Protein AF-A0A978SVA1-F1 (afdb_monome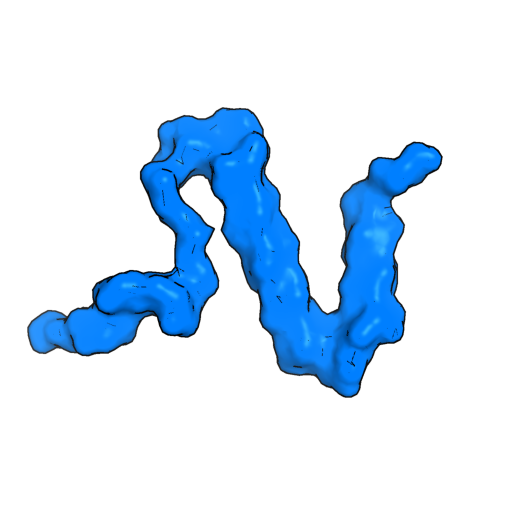r_lite)

Sequence (59 aa):
MLTIYDILQELKETAQSKRDLGERFEKLMQAYLRHDLYYKDLFSDVWLWKEYPNKNNTP

Structure (mmCIF, N/CA/C/O backbone):
data_AF-A0A978SVA1-F1
#
_entry.id   AF-A0A978SVA1-F1
#
loop_
_atom_site.group_PDB
_atom_site.id
_atom_site.type_symbol
_atom_site.label_atom_id
_atom_site.label_alt_id
_atom_site.label_comp_id
_atom_site.label_asym_id
_atom_site.label_entity_id
_atom_site.label_seq_id
_atom_site.pdbx_PDB_ins_code
_atom_site.Cartn_x
_atom_site.Cartn_y
_atom_site.Cartn_z
_atom_site.occupancy
_atom_site.B_iso_or_equiv
_atom_site.auth_seq_id
_atom_site.auth_comp_id
_atom_site.auth_asym_id
_atom_site.auth_atom_id
_atom_site.pdbx_PDB_model_num
ATOM 1 N N . MET A 1 1 ? -20.619 1.113 -7.899 1.00 74.19 1 MET A N 1
ATOM 2 C CA . MET A 1 1 ? -19.299 0.980 -8.549 1.00 74.19 1 MET A CA 1
ATOM 3 C C . MET A 1 1 ? -18.280 1.109 -7.438 1.00 74.19 1 MET A C 1
ATOM 5 O O . MET A 1 1 ? -18.408 2.060 -6.683 1.00 74.19 1 MET A O 1
ATOM 9 N N . LEU A 1 2 ? -17.375 0.145 -7.274 1.00 89.19 2 LEU A N 1
ATOM 10 C CA . LEU A 1 2 ? -16.337 0.231 -6.247 1.00 89.19 2 LEU A CA 1
ATOM 11 C C . LEU A 1 2 ? -15.313 1.295 -6.664 1.00 89.19 2 LEU A C 1
ATOM 13 O O . LEU A 1 2 ? -14.855 1.291 -7.808 1.00 89.19 2 LEU A O 1
ATOM 17 N N . THR A 1 3 ? -14.972 2.201 -5.760 1.00 93.62 3 THR A N 1
ATOM 18 C CA . THR A 1 3 ? -13.986 3.265 -5.950 1.00 93.62 3 THR A CA 1
ATOM 19 C C . THR A 1 3 ? -12.781 3.048 -5.041 1.00 93.62 3 THR A C 1
ATOM 21 O O . THR A 1 3 ? -12.812 2.250 -4.103 1.00 93.62 3 THR A O 1
ATOM 24 N N . ILE A 1 4 ? -11.711 3.812 -5.271 1.00 91.38 4 ILE A N 1
ATOM 25 C CA . ILE A 1 4 ? -10.565 3.818 -4.356 1.00 91.38 4 ILE A CA 1
ATOM 26 C C . ILE A 1 4 ? -10.961 4.251 -2.937 1.00 91.38 4 ILE A C 1
ATOM 28 O O . ILE A 1 4 ? -10.378 3.775 -1.970 1.00 91.38 4 ILE A O 1
ATOM 32 N N . TYR A 1 5 ? -11.973 5.109 -2.789 1.00 94.31 5 TYR A N 1
ATOM 33 C CA . TYR A 1 5 ? -12.430 5.559 -1.475 1.00 94.31 5 TYR A CA 1
ATOM 34 C C . TYR A 1 5 ? -13.089 4.433 -0.681 1.00 94.31 5 TYR A C 1
ATOM 36 O O . TYR A 1 5 ? -12.865 4.358 0.525 1.00 94.31 5 TYR A O 1
ATOM 44 N N . ASP A 1 6 ? -13.805 3.531 -1.355 1.00 96.25 6 ASP A N 1
ATOM 45 C CA . ASP A 1 6 ? -14.422 2.362 -0.720 1.00 96.25 6 ASP A CA 1
ATOM 46 C C . ASP A 1 6 ? -13.345 1.404 -0.191 1.00 96.25 6 ASP A C 1
ATOM 48 O O . ASP A 1 6 ? -13.403 0.970 0.956 1.00 96.25 6 ASP A O 1
ATOM 52 N N . ILE A 1 7 ? -12.288 1.170 -0.979 1.00 93.81 7 ILE A N 1
ATOM 53 C CA . ILE A 1 7 ? -11.135 0.352 -0.565 1.00 93.81 7 ILE A CA 1
ATOM 54 C C . ILE A 1 7 ? -10.409 1.000 0.624 1.00 93.81 7 ILE A C 1
ATOM 56 O O . ILE A 1 7 ? -10.071 0.337 1.604 1.00 93.81 7 ILE A O 1
ATOM 60 N N . LEU A 1 8 ? -10.169 2.314 0.570 1.00 95.06 8 LEU A N 1
ATOM 61 C CA . LEU A 1 8 ? -9.519 3.041 1.665 1.00 95.06 8 LEU A CA 1
ATOM 62 C C . LEU A 1 8 ? -10.370 3.054 2.941 1.00 95.06 8 LEU A C 1
ATOM 64 O O . LEU A 1 8 ? -9.814 3.081 4.041 1.00 95.06 8 LEU A O 1
ATOM 68 N N . GLN A 1 9 ? -11.695 3.062 2.810 1.00 96.31 9 GLN A N 1
ATOM 69 C CA . GLN A 1 9 ? -12.615 2.956 3.934 1.00 96.31 9 GLN A CA 1
ATOM 70 C C . GLN A 1 9 ? -12.576 1.552 4.545 1.00 96.31 9 GLN A C 1
ATOM 72 O O . GLN A 1 9 ? -12.371 1.439 5.752 1.00 96.31 9 GLN A O 1
ATOM 77 N N . GLU A 1 10 ? -12.648 0.499 3.732 1.00 95.81 10 GLU A N 1
ATOM 78 C CA . GLU A 1 10 ? -12.535 -0.890 4.193 1.00 95.81 10 GLU A CA 1
ATOM 79 C C . GLU A 1 10 ? -11.221 -1.129 4.951 1.00 95.81 10 GLU A C 1
ATOM 81 O O . GLU A 1 10 ? -11.209 -1.721 6.034 1.00 95.81 10 GLU A O 1
ATOM 86 N N . LEU A 1 11 ? -10.101 -0.605 4.442 1.00 95.75 11 LEU A N 1
ATOM 87 C CA . LEU A 1 11 ? -8.812 -0.689 5.129 1.00 95.75 11 LEU A CA 1
ATOM 88 C C . LEU A 1 11 ? -8.849 -0.050 6.520 1.00 95.75 11 LEU A C 1
ATOM 90 O O . LEU A 1 11 ? -8.285 -0.609 7.459 1.00 95.75 11 LEU A O 1
ATOM 94 N N . LYS A 1 12 ? -9.518 1.100 6.667 1.00 94.75 12 LYS A N 1
ATOM 95 C CA . LYS A 1 12 ? -9.666 1.792 7.957 1.00 94.75 12 LYS A CA 1
ATOM 96 C C . LYS A 1 12 ? -10.570 1.031 8.921 1.00 94.75 12 LYS A C 1
ATOM 98 O O . LYS A 1 12 ? -10.247 0.968 10.101 1.00 94.75 12 LYS A O 1
ATOM 103 N N . GLU A 1 13 ? -11.676 0.479 8.433 1.00 96.69 13 GLU A N 1
ATOM 104 C CA . GLU A 1 13 ? -12.665 -0.237 9.250 1.00 96.69 13 GLU A CA 1
ATOM 105 C C . GLU A 1 13 ? -12.147 -1.594 9.738 1.00 96.69 13 GLU A C 1
ATOM 107 O O . GLU A 1 13 ? -12.454 -2.020 10.850 1.00 96.69 13 GLU A O 1
ATOM 112 N N . THR A 1 14 ? -11.333 -2.269 8.927 1.00 96.06 14 THR A N 1
ATOM 113 C CA . THR A 1 14 ? -10.838 -3.624 9.214 1.00 96.06 14 THR A CA 1
ATOM 114 C C . THR A 1 14 ? -9.488 -3.658 9.934 1.00 96.06 14 THR A C 1
ATOM 116 O O . THR A 1 14 ? -9.052 -4.732 10.369 1.00 96.06 14 THR A O 1
ATOM 119 N N . ALA A 1 15 ? -8.799 -2.520 10.049 1.00 96.50 15 ALA A N 1
ATOM 120 C CA . ALA A 1 15 ? -7.507 -2.434 10.716 1.00 96.50 15 ALA A CA 1
ATOM 121 C C . ALA A 1 15 ? -7.648 -2.482 12.242 1.00 96.50 15 ALA A C 1
ATOM 123 O O . ALA A 1 15 ? -8.372 -1.696 12.849 1.00 96.50 15 ALA A O 1
ATOM 124 N N . GLN A 1 16 ? -6.877 -3.357 12.888 1.00 96.12 16 GLN A N 1
ATOM 125 C CA . GLN A 1 16 ? -6.914 -3.506 14.350 1.00 96.12 16 GLN A CA 1
ATOM 126 C C . GLN A 1 16 ? -6.023 -2.502 15.091 1.00 96.12 16 GLN A C 1
ATOM 128 O O . GLN A 1 16 ? -6.121 -2.331 16.304 1.00 96.12 16 GLN A O 1
ATOM 133 N N . SER A 1 17 ? -5.119 -1.838 14.374 1.00 97.12 17 SER A N 1
ATOM 134 C CA . SER A 1 17 ? -4.249 -0.800 14.918 1.00 97.12 17 SER A CA 1
ATOM 135 C C . SER A 1 17 ? -3.784 0.140 13.812 1.00 97.12 17 SER A C 1
ATOM 137 O O . SER A 1 17 ? -3.834 -0.196 12.630 1.00 97.12 17 SER A O 1
ATOM 139 N N . LYS A 1 18 ? -3.234 1.301 14.185 1.00 94.69 18 LYS A N 1
ATOM 140 C CA . LYS A 1 18 ? -2.593 2.208 13.216 1.00 94.69 18 LYS A CA 1
ATOM 141 C C . LYS A 1 18 ? -1.417 1.551 12.483 1.00 94.69 18 LYS A C 1
ATOM 143 O O . LYS A 1 18 ? -1.167 1.879 11.329 1.00 94.69 18 LYS A O 1
ATOM 148 N N . ARG A 1 19 ? -0.713 0.620 13.142 1.00 95.00 19 ARG A N 1
ATOM 149 C CA . ARG A 1 19 ? 0.380 -0.147 12.530 1.00 95.00 19 ARG A CA 1
ATOM 150 C C . ARG A 1 19 ? -0.148 -1.118 11.474 1.00 95.00 19 ARG A C 1
ATOM 152 O O . ARG A 1 19 ? 0.394 -1.154 10.379 1.00 95.00 19 ARG A O 1
ATOM 159 N N . ASP A 1 20 ? -1.205 -1.861 11.800 1.00 96.31 20 ASP A N 1
ATOM 160 C CA . ASP A 1 20 ? -1.881 -2.774 10.865 1.00 96.31 20 ASP A CA 1
ATOM 161 C C . ASP A 1 20 ? -2.454 -2.006 9.663 1.00 96.31 20 ASP A C 1
ATOM 163 O O . ASP A 1 20 ? -2.238 -2.389 8.518 1.00 96.31 20 ASP A O 1
ATOM 167 N N . LEU A 1 21 ? -3.076 -0.846 9.906 1.00 97.12 21 LEU A N 1
ATOM 168 C CA . LEU A 1 21 ? -3.540 0.042 8.838 1.00 97.12 21 LEU A CA 1
ATOM 169 C C . LEU A 1 21 ? -2.395 0.461 7.904 1.00 97.12 21 LEU A C 1
ATOM 171 O O . LEU A 1 21 ? -2.547 0.403 6.686 1.00 97.12 21 LEU A O 1
ATOM 175 N N . GLY A 1 22 ? -1.254 0.855 8.477 1.00 95.44 22 GLY A N 1
ATOM 176 C CA . GLY A 1 22 ? -0.048 1.190 7.721 1.00 95.44 22 GLY A CA 1
ATOM 177 C C . GLY A 1 22 ? 0.431 0.026 6.855 1.00 95.44 22 GLY A C 1
ATOM 178 O O . GLY A 1 22 ? 0.605 0.200 5.654 1.00 95.44 22 GLY A O 1
ATOM 179 N N . GLU A 1 23 ? 0.550 -1.180 7.419 1.00 95.50 23 GLU A N 1
ATOM 180 C CA . GLU A 1 23 ? 0.992 -2.360 6.663 1.00 95.50 23 GLU A CA 1
ATOM 181 C C . GLU A 1 23 ? 0.043 -2.699 5.503 1.00 95.50 23 GLU A C 1
ATOM 183 O O . GLU A 1 23 ? 0.486 -3.051 4.407 1.00 95.50 23 GLU A O 1
ATOM 188 N N . ARG A 1 24 ? -1.271 -2.602 5.715 1.00 95.75 24 ARG A N 1
ATOM 189 C CA . ARG A 1 24 ? -2.245 -2.864 4.648 1.00 95.75 24 ARG A CA 1
ATOM 190 C C . ARG A 1 24 ? -2.187 -1.800 3.558 1.00 95.75 24 ARG A C 1
ATOM 192 O O . ARG A 1 24 ? -2.273 -2.138 2.379 1.00 95.75 24 ARG A O 1
ATOM 199 N N . PHE A 1 25 ? -2.004 -0.537 3.937 1.00 95.81 25 PHE A N 1
ATOM 200 C CA . PHE A 1 25 ? -1.824 0.551 2.983 1.00 95.81 25 PHE A CA 1
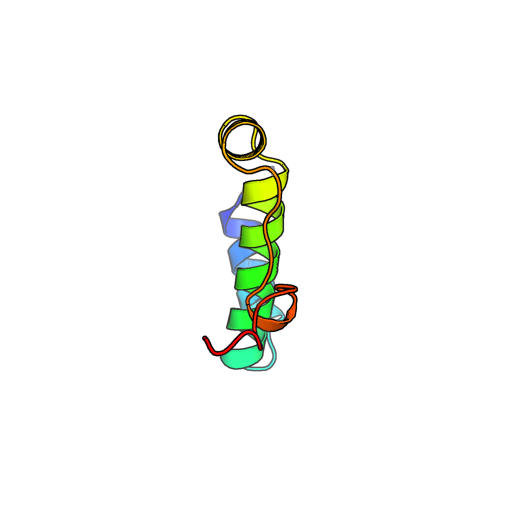ATOM 201 C C . PHE A 1 25 ? -0.542 0.376 2.157 1.00 95.81 25 PHE A C 1
ATOM 203 O O . PHE A 1 25 ? -0.570 0.530 0.939 1.00 95.81 25 PHE A O 1
ATOM 210 N N . GLU A 1 26 ? 0.565 -0.021 2.787 1.00 96.25 26 GLU A N 1
ATOM 211 C CA . GLU A 1 26 ? 1.815 -0.329 2.089 1.00 96.25 26 GLU A CA 1
ATOM 212 C C . GLU A 1 26 ? 1.624 -1.441 1.041 1.00 96.25 26 GLU A C 1
ATOM 214 O O . GLU A 1 26 ? 2.080 -1.300 -0.095 1.00 96.25 26 GLU A O 1
ATOM 219 N N . LYS A 1 27 ? 0.885 -2.509 1.375 1.00 95.19 27 LYS A N 1
ATOM 220 C CA . LYS A 1 27 ? 0.543 -3.588 0.426 1.00 95.19 27 LYS A CA 1
ATOM 221 C C . LYS A 1 27 ? -0.335 -3.105 -0.729 1.00 95.19 27 LYS A C 1
ATOM 223 O O . LYS A 1 27 ? -0.098 -3.498 -1.870 1.00 95.19 27 LYS A O 1
ATOM 228 N N . LEU A 1 28 ? -1.321 -2.245 -0.456 1.00 95.50 28 LEU A N 1
ATOM 229 C CA . LEU A 1 28 ? -2.156 -1.635 -1.497 1.00 95.50 28 LEU A CA 1
ATOM 230 C C . LEU A 1 28 ? -1.292 -0.851 -2.493 1.00 95.50 28 LEU A C 1
ATOM 232 O O . LEU A 1 28 ? -1.429 -1.030 -3.702 1.00 95.50 28 LEU A O 1
ATOM 236 N N . MET A 1 29 ? -0.375 -0.022 -1.990 1.00 95.19 29 MET A N 1
ATOM 237 C CA . MET A 1 29 ? 0.514 0.774 -2.835 1.00 95.19 29 MET A CA 1
ATOM 238 C C . MET A 1 29 ? 1.499 -0.092 -3.620 1.00 95.19 29 MET A C 1
ATOM 240 O O . MET A 1 29 ? 1.714 0.165 -4.802 1.00 95.19 29 MET A O 1
ATOM 244 N N . GLN A 1 30 ? 2.056 -1.143 -3.011 1.00 95.88 30 GLN A N 1
ATOM 245 C CA . GLN A 1 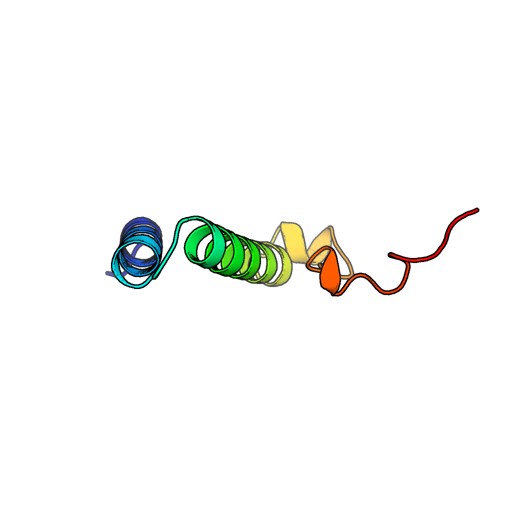30 ? 2.895 -2.108 -3.725 1.00 95.88 30 GLN A CA 1
ATOM 246 C C . GLN A 1 30 ? 2.133 -2.740 -4.898 1.00 95.88 30 GLN A C 1
ATOM 248 O O . GLN A 1 30 ? 2.662 -2.795 -6.005 1.00 95.88 30 GLN A O 1
ATOM 253 N N . ALA A 1 31 ? 0.891 -3.187 -4.686 1.00 94.31 31 ALA A N 1
ATOM 254 C CA . ALA A 1 31 ? 0.069 -3.755 -5.753 1.00 94.31 31 ALA A CA 1
ATOM 255 C C . ALA A 1 31 ? -0.230 -2.720 -6.849 1.00 94.31 31 ALA A C 1
ATOM 257 O O . ALA A 1 31 ? -0.055 -3.010 -8.031 1.00 94.31 31 ALA A O 1
ATOM 258 N N . TYR A 1 32 ? -0.613 -1.502 -6.462 1.00 93.94 32 TYR A N 1
ATOM 259 C CA . TYR A 1 32 ? -0.865 -0.409 -7.399 1.00 93.94 32 TYR A CA 1
ATOM 260 C C . TYR A 1 32 ? 0.348 -0.138 -8.297 1.00 93.94 32 TYR A C 1
ATOM 262 O O . TYR A 1 32 ? 0.227 -0.174 -9.518 1.00 93.94 32 TYR A O 1
ATOM 270 N N . LEU A 1 33 ? 1.536 0.033 -7.713 1.00 95.25 33 LEU A N 1
ATOM 271 C CA . LEU A 1 33 ? 2.758 0.342 -8.460 1.00 95.25 33 LEU A CA 1
ATOM 272 C C . LEU A 1 33 ? 3.219 -0.797 -9.384 1.00 95.25 33 LEU A C 1
ATOM 274 O O . LEU A 1 33 ? 3.918 -0.538 -10.356 1.00 95.25 33 LEU A O 1
ATOM 278 N N . ARG A 1 34 ? 2.840 -2.050 -9.104 1.00 94.19 34 ARG A N 1
ATOM 279 C CA . ARG A 1 34 ? 3.177 -3.202 -9.962 1.00 94.19 34 ARG A CA 1
ATOM 280 C C . ARG A 1 34 ? 2.203 -3.406 -11.117 1.00 94.19 34 ARG A C 1
ATOM 282 O O . ARG A 1 34 ? 2.575 -4.009 -12.122 1.00 94.19 34 ARG A O 1
ATOM 289 N N . HIS A 1 35 ? 0.951 -2.991 -10.952 1.00 91.69 35 HIS A N 1
ATOM 290 C CA . HIS A 1 35 ? -0.124 -3.312 -11.892 1.00 91.69 35 HIS A CA 1
ATOM 291 C C . HIS A 1 35 ? -0.589 -2.126 -12.729 1.00 91.69 35 HIS A C 1
ATOM 293 O O . HIS A 1 35 ? -1.128 -2.343 -13.815 1.00 91.69 35 HIS A O 1
ATOM 299 N N . ASP A 1 36 ? -0.387 -0.900 -12.254 1.00 93.12 36 ASP A N 1
ATOM 300 C CA . ASP A 1 36 ? -0.698 0.292 -13.027 1.00 93.12 36 ASP A CA 1
ATOM 301 C C . ASP A 1 36 ? 0.166 0.376 -14.294 1.00 93.12 36 ASP A C 1
ATOM 303 O O . ASP A 1 36 ? 1.366 0.098 -14.262 1.00 93.12 36 ASP A O 1
ATOM 307 N N . LEU A 1 37 ? -0.453 0.764 -15.414 1.00 90.62 37 LEU A N 1
ATOM 308 C CA . LEU A 1 37 ? 0.195 0.777 -16.729 1.00 90.62 37 LEU A CA 1
ATOM 309 C C . LEU A 1 37 ? 1.403 1.712 -16.776 1.00 90.62 37 LEU A C 1
ATOM 311 O O . LEU A 1 37 ? 2.377 1.400 -17.449 1.00 90.62 37 LEU A O 1
ATOM 315 N N . TYR A 1 38 ? 1.357 2.838 -16.064 1.00 93.25 38 TYR A N 1
ATOM 316 C CA . TYR A 1 38 ? 2.470 3.775 -16.051 1.00 93.25 38 TYR A CA 1
ATOM 317 C C . TYR A 1 38 ? 3.631 3.214 -15.227 1.00 93.25 38 TYR A C 1
ATOM 319 O O . TYR A 1 38 ? 4.759 3.126 -15.701 1.00 93.25 38 TYR A O 1
ATOM 327 N N . TYR A 1 39 ? 3.361 2.791 -13.993 1.00 92.56 39 TYR A N 1
ATOM 328 C CA . TYR A 1 39 ? 4.424 2.383 -13.072 1.00 92.56 39 TYR A CA 1
ATOM 329 C C . TYR A 1 39 ? 5.045 1.026 -13.395 1.00 92.56 39 TYR A C 1
ATOM 331 O O . TYR A 1 39 ? 6.235 0.837 -13.141 1.00 92.56 39 TYR A O 1
ATOM 339 N N . LYS A 1 40 ? 4.282 0.115 -14.003 1.00 92.00 40 LYS A N 1
ATOM 340 C CA . LYS A 1 40 ? 4.785 -1.192 -14.434 1.00 92.00 40 LYS A CA 1
ATOM 341 C C . LYS A 1 40 ? 5.920 -1.077 -15.456 1.00 92.00 40 LYS A C 1
ATOM 343 O O . LYS A 1 40 ? 6.829 -1.899 -15.438 1.00 92.00 40 LYS A O 1
ATOM 348 N N 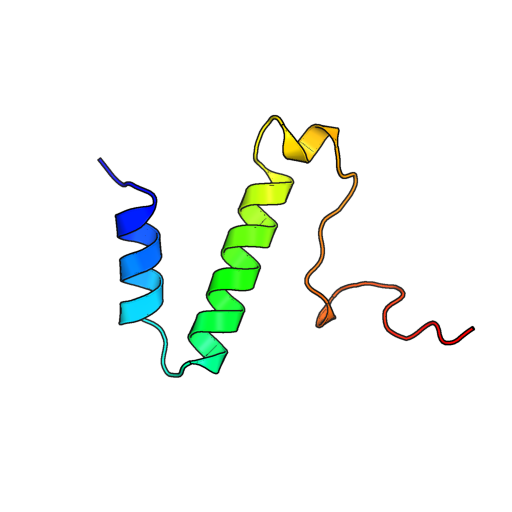. ASP A 1 41 ? 5.880 -0.064 -16.319 1.00 92.94 41 ASP A N 1
ATOM 349 C CA . ASP A 1 41 ? 6.927 0.159 -17.320 1.00 92.94 41 ASP A CA 1
ATOM 350 C C . ASP A 1 41 ? 8.131 0.928 -16.742 1.00 92.94 41 ASP A C 1
ATOM 352 O O . ASP A 1 41 ? 9.226 0.882 -17.302 1.00 92.94 41 ASP A O 1
ATOM 356 N N . LEU A 1 42 ? 7.952 1.619 -15.607 1.00 94.38 42 LEU A N 1
ATOM 357 C CA . LEU A 1 42 ? 9.013 2.364 -14.918 1.00 94.38 42 LEU A CA 1
ATOM 358 C C . LEU A 1 42 ? 9.825 1.497 -13.946 1.00 94.38 42 LEU A C 1
ATOM 360 O O . LEU A 1 42 ? 11.025 1.727 -13.781 1.00 94.38 42 LEU A O 1
ATOM 364 N N . PHE A 1 43 ? 9.188 0.538 -13.273 1.00 93.38 43 PHE A N 1
ATOM 365 C CA . PHE A 1 43 ? 9.819 -0.272 -12.234 1.00 93.38 43 PHE A CA 1
ATOM 366 C C . PHE A 1 43 ? 9.840 -1.751 -12.610 1.00 93.38 43 PHE A C 1
ATOM 368 O O . PHE A 1 43 ? 8.794 -2.358 -12.813 1.00 93.38 43 PHE A O 1
ATOM 375 N N . SER A 1 44 ? 11.029 -2.361 -12.603 1.00 90.81 44 SER A N 1
ATOM 376 C CA . SER A 1 44 ? 11.161 -3.812 -12.790 1.00 90.81 44 SER A CA 1
ATOM 377 C C . SER A 1 44 ? 10.502 -4.599 -11.655 1.00 90.81 44 SER A C 1
ATOM 379 O O . SER A 1 44 ? 9.840 -5.603 -11.896 1.00 90.81 44 SER A O 1
ATOM 381 N N . ASP A 1 45 ? 10.669 -4.126 -10.418 1.00 92.62 45 ASP A N 1
ATOM 382 C CA . ASP A 1 45 ? 10.133 -4.750 -9.215 1.00 92.62 45 ASP A CA 1
ATOM 383 C C . ASP A 1 45 ? 9.834 -3.694 -8.144 1.00 92.62 45 ASP A C 1
ATOM 385 O O . ASP A 1 45 ? 10.481 -2.648 -8.066 1.00 92.62 45 ASP A O 1
ATOM 389 N N . VAL A 1 46 ? 8.853 -3.994 -7.289 1.00 94.12 46 VAL A N 1
ATOM 390 C CA . VAL A 1 46 ? 8.440 -3.142 -6.168 1.00 94.12 46 VAL A CA 1
ATOM 391 C C . VAL A 1 46 ? 8.314 -4.003 -4.915 1.00 94.12 46 VAL A C 1
ATOM 393 O O . VAL A 1 46 ? 7.558 -4.979 -4.886 1.00 94.12 46 VAL A O 1
ATOM 396 N N . TRP A 1 47 ? 9.026 -3.620 -3.856 1.00 94.44 47 TRP A N 1
ATOM 397 C CA . TRP A 1 47 ? 9.096 -4.359 -2.594 1.00 94.44 47 TRP A CA 1
ATOM 398 C C . TRP A 1 47 ? 8.581 -3.527 -1.427 1.00 94.44 47 TRP A C 1
ATOM 400 O O . TRP A 1 47 ? 8.777 -2.312 -1.382 1.00 94.44 47 TRP A O 1
ATOM 410 N N . LEU A 1 48 ? 8.026 -4.200 -0.419 1.00 94.06 48 LEU A N 1
ATOM 411 C CA . LEU A 1 48 ? 8.015 -3.639 0.926 1.00 94.06 48 LEU A CA 1
ATOM 412 C C . LEU A 1 48 ? 9.447 -3.609 1.466 1.00 94.06 48 LEU A C 1
ATOM 414 O O . LEU A 1 48 ? 10.246 -4.498 1.169 1.00 94.06 48 LEU A O 1
ATOM 418 N N . TRP A 1 49 ? 9.776 -2.646 2.329 1.00 87.00 49 TRP A N 1
ATOM 419 C CA . TRP A 1 49 ? 11.136 -2.544 2.882 1.00 87.00 49 TRP 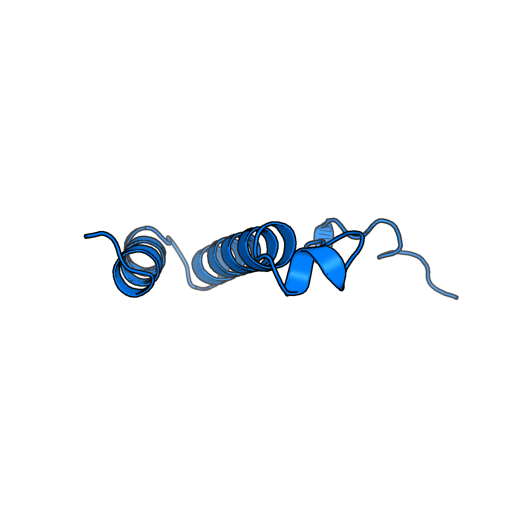A CA 1
ATOM 420 C C . TRP A 1 49 ? 11.605 -3.846 3.553 1.00 87.00 49 TRP A C 1
ATOM 422 O O . TRP A 1 49 ? 12.748 -4.272 3.405 1.00 87.00 49 TRP A O 1
ATOM 432 N N . LYS A 1 50 ? 10.686 -4.546 4.232 1.00 87.31 50 LYS A N 1
ATOM 433 C CA . LYS A 1 50 ? 10.958 -5.841 4.874 1.00 87.31 50 LYS A CA 1
ATOM 434 C C . LYS A 1 50 ? 11.271 -6.977 3.887 1.00 87.31 50 LYS A C 1
ATOM 436 O O . LYS A 1 50 ? 11.881 -7.962 4.301 1.00 87.31 50 LYS A O 1
ATOM 441 N N . GLU A 1 51 ? 10.867 -6.846 2.628 1.00 89.50 51 GLU A N 1
ATOM 442 C CA . GLU A 1 51 ? 11.004 -7.843 1.555 1.00 89.50 51 GLU A CA 1
ATOM 443 C C . GLU A 1 51 ? 12.181 -7.547 0.624 1.00 89.50 51 GLU A C 1
ATOM 445 O O . GLU A 1 51 ? 12.589 -8.422 -0.135 1.00 89.50 51 GLU A O 1
ATOM 450 N N . TYR A 1 52 ? 12.731 -6.332 0.677 1.00 90.00 52 TYR A N 1
ATOM 451 C CA . TYR A 1 52 ? 13.800 -5.919 -0.219 1.00 90.00 52 TYR A CA 1
ATOM 452 C C . TYR A 1 52 ? 15.049 -6.809 -0.033 1.00 90.00 52 TYR A C 1
ATOM 454 O O . TYR A 1 52 ? 15.588 -6.879 1.078 1.00 90.00 52 TYR A O 1
ATOM 462 N N . PRO A 1 53 ? 15.542 -7.488 -1.089 1.00 87.12 53 PRO A N 1
ATOM 463 C CA . PRO A 1 53 ? 16.604 -8.492 -0.968 1.00 87.12 53 PRO A CA 1
ATOM 464 C C . PRO A 1 53 ? 17.930 -7.919 -0.456 1.00 87.12 53 PRO A C 1
ATOM 466 O O . PRO A 1 53 ? 18.647 -8.591 0.278 1.00 87.12 53 PRO A O 1
ATO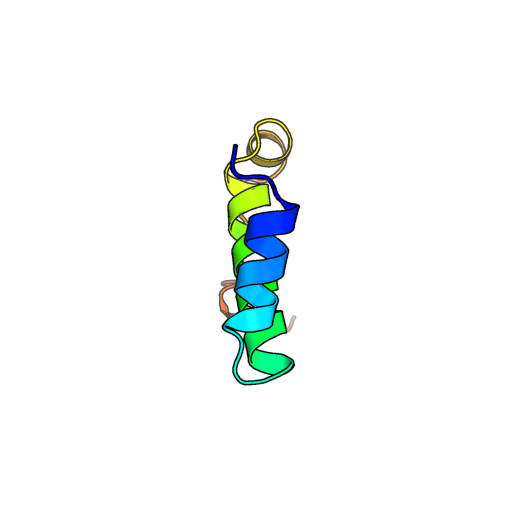M 469 N N . ASN A 1 54 ? 18.226 -6.654 -0.765 1.00 86.44 54 ASN A N 1
ATOM 470 C CA . ASN A 1 54 ? 19.452 -5.984 -0.325 1.00 86.44 54 ASN A CA 1
ATOM 471 C C . ASN A 1 54 ? 19.268 -5.158 0.961 1.00 86.44 54 ASN A C 1
ATOM 473 O O . ASN A 1 54 ? 20.124 -4.337 1.275 1.00 86.44 54 ASN A O 1
ATOM 477 N N . LYS A 1 55 ? 18.188 -5.353 1.733 1.00 79.69 55 LYS A N 1
ATOM 478 C CA . LYS A 1 55 ? 17.915 -4.560 2.953 1.00 79.69 55 LYS A CA 1
ATOM 479 C C . LYS A 1 55 ? 19.010 -4.640 4.028 1.00 79.69 55 LYS A C 1
ATOM 481 O O . LYS A 1 55 ? 19.105 -3.747 4.860 1.00 79.69 55 LYS A O 1
ATOM 486 N N . ASN A 1 56 ? 19.811 -5.707 4.010 1.00 79.88 56 ASN A N 1
ATOM 487 C CA . ASN A 1 56 ? 20.896 -5.961 4.963 1.00 79.88 56 ASN A CA 1
ATOM 488 C C . ASN A 1 56 ? 22.292 -5.740 4.356 1.00 79.88 56 ASN A C 1
ATOM 490 O O . ASN A 1 56 ? 23.284 -6.026 5.024 1.00 79.88 56 ASN A O 1
ATOM 494 N N . ASN A 1 57 ? 22.388 -5.271 3.106 1.00 70.06 57 ASN A N 1
ATOM 495 C CA . ASN A 1 57 ? 23.674 -4.882 2.535 1.00 70.06 57 ASN A CA 1
ATOM 496 C C . ASN A 1 57 ? 24.082 -3.531 3.135 1.00 70.06 57 ASN A C 1
ATOM 498 O O . ASN A 1 57 ? 23.743 -2.464 2.628 1.00 70.06 57 ASN A O 1
ATOM 502 N N . THR A 1 58 ? 24.772 -3.605 4.269 1.00 57.03 58 THR A N 1
ATOM 503 C CA . THR A 1 58 ? 25.700 -2.566 4.728 1.00 57.03 58 THR A CA 1
ATOM 504 C C . THR A 1 58 ? 26.874 -2.523 3.738 1.00 57.03 58 THR A C 1
ATOM 506 O O . THR A 1 58 ? 27.284 -3.602 3.305 1.00 57.03 58 THR A O 1
ATOM 509 N N . PRO A 1 59 ? 27.375 -1.336 3.338 1.00 59.03 59 PRO A N 1
ATOM 510 C CA . PRO A 1 59 ? 28.566 -1.231 2.491 1.00 59.03 59 PRO A CA 1
ATOM 511 C C . PRO A 1 59 ? 29.776 -1.975 3.065 1.00 59.03 59 PRO A C 1
ATOM 513 O O . PRO A 1 59 ? 29.862 -2.101 4.310 1.00 59.03 59 PRO A O 1
#

Secondary structure (DSSP, 8-state):
---HHHHHHHHHHH-SSHHHHHHHHHHHHHHHHHHSHHHHHH-S----GGG-TTTT---

pLDDT: mean 91.31, std 8.16, range [57.03, 97.12]

Radius of gyration: 14.16 Å; chains: 1; bounding box: 48×14×32 Å

Foldseek 3Di:
DDDPVNVLVCLVVPAPDPVSSVVVVLVVVQVCLCPPPVNVVVDVHGDDCVGPPCNPDDD